Protein AF-A0A1X7VMA6-F1 (afdb_monomer_lite)

Organism: Amphimedon queenslandica (NCBI:txid400682)

Structure (mmCIF, N/CA/C/O backbone):
data_AF-A0A1X7VMA6-F1
#
_entry.id   AF-A0A1X7VMA6-F1
#
loop_
_atom_site.group_PDB
_atom_site.id
_atom_site.type_symbol
_atom_site.label_atom_id
_atom_site.label_alt_id
_atom_site.label_comp_id
_atom_site.label_asym_id
_atom_site.label_entity_id
_atom_site.label_seq_id
_atom_site.pdbx_PDB_ins_code
_atom_site.Cartn_x
_atom_site.Cartn_y
_atom_site.Cartn_z
_atom_site.occupancy
_atom_site.B_iso_or_equiv
_atom_site.auth_seq_id
_atom_site.auth_comp_id
_atom_site.auth_asym_id
_atom_site.auth_atom_id
_atom_site.pdbx_PDB_model_num
ATOM 1 N N . MET A 1 1 ? -13.581 0.724 -11.064 1.00 30.86 1 MET A N 1
ATOM 2 C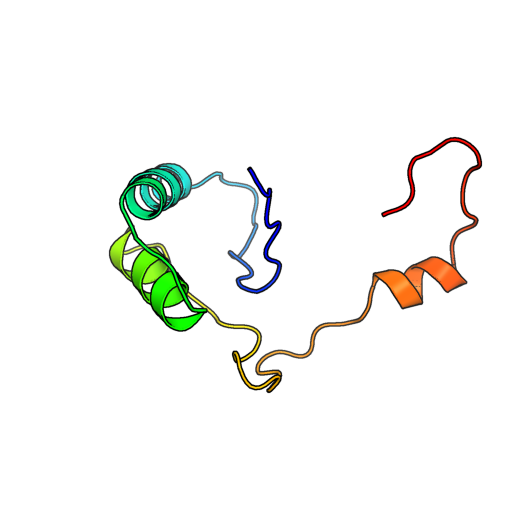 CA . MET A 1 1 ? -12.461 1.539 -10.545 1.00 30.86 1 MET A CA 1
ATOM 3 C 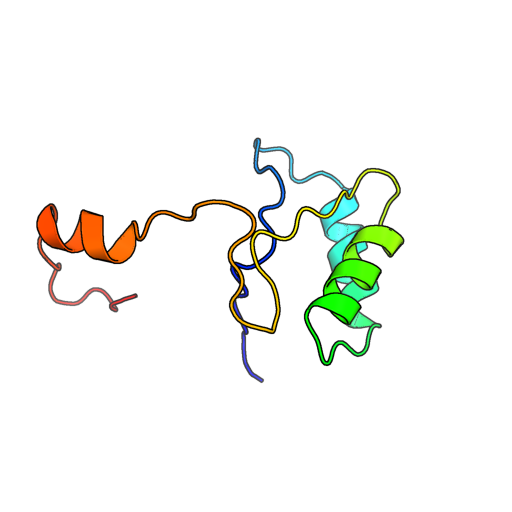C . MET A 1 1 ? -12.303 1.185 -9.067 1.00 30.86 1 MET A C 1
ATOM 5 O O . MET A 1 1 ? -12.818 1.883 -8.207 1.00 30.86 1 MET A O 1
ATOM 9 N N . CYS A 1 2 ? -11.743 0.004 -8.779 1.00 27.80 2 CYS A N 1
ATOM 10 C CA . CYS A 1 2 ? -11.638 -0.514 -7.411 1.00 27.80 2 CYS A CA 1
ATOM 11 C C . CYS A 1 2 ? -10.382 0.041 -6.743 1.00 27.80 2 CYS A C 1
ATOM 13 O O . CYS A 1 2 ? -9.267 -0.232 -7.181 1.00 27.80 2 CYS A O 1
ATOM 15 N N . LEU A 1 3 ? -10.588 0.818 -5.682 1.00 29.16 3 LEU A N 1
ATOM 16 C CA . LEU A 1 3 ? -9.577 1.146 -4.686 1.00 29.16 3 LEU A CA 1
ATOM 17 C C . LEU A 1 3 ? -9.266 -0.128 -3.894 1.00 29.16 3 LEU A C 1
ATOM 19 O O . LEU A 1 3 ? -9.932 -0.423 -2.906 1.00 29.16 3 LEU A O 1
ATOM 23 N N . PHE A 1 4 ? -8.280 -0.902 -4.340 1.00 37.75 4 PHE A N 1
ATOM 24 C CA . PHE A 1 4 ? -7.667 -1.894 -3.468 1.00 37.75 4 PHE A CA 1
ATOM 25 C C . PHE A 1 4 ? -6.711 -1.175 -2.515 1.00 37.75 4 PHE A C 1
ATOM 27 O O . PHE A 1 4 ? -5.618 -0.751 -2.889 1.00 37.75 4 PHE A O 1
ATOM 34 N N . GLN A 1 5 ? -7.160 -1.016 -1.275 1.00 33.84 5 GLN A N 1
ATOM 35 C CA . GLN A 1 5 ? -6.304 -0.742 -0.134 1.00 33.84 5 GLN A CA 1
ATOM 36 C C . GLN A 1 5 ? -5.609 -2.066 0.222 1.00 33.84 5 GLN A C 1
ATOM 38 O O . GLN A 1 5 ? -6.217 -2.921 0.857 1.00 33.84 5 GLN A O 1
ATOM 43 N N . TYR A 1 6 ? -4.381 -2.286 -0.256 1.00 43.78 6 TYR A N 1
ATOM 44 C CA . TYR A 1 6 ? -3.626 -3.506 0.050 1.00 43.78 6 TYR A CA 1
ATOM 45 C C . TYR A 1 6 ? -2.796 -3.322 1.333 1.00 43.78 6 TYR A C 1
ATOM 47 O O . TYR A 1 6 ? -1.948 -2.429 1.362 1.00 43.78 6 TYR A O 1
ATOM 55 N N . PRO A 1 7 ? -2.985 -4.159 2.374 1.00 43.97 7 PRO A N 1
ATOM 56 C CA . PRO A 1 7 ? -2.204 -4.106 3.612 1.00 43.97 7 PRO A CA 1
ATOM 57 C C . PRO A 1 7 ? -0.883 -4.904 3.558 1.00 43.97 7 PRO A C 1
ATOM 59 O O . PRO A 1 7 ? -0.205 -5.016 4.568 1.00 43.97 7 PRO A O 1
ATOM 62 N N . PHE A 1 8 ? -0.487 -5.463 2.409 1.00 41.97 8 PHE A N 1
ATOM 63 C CA . PHE A 1 8 ? 0.538 -6.522 2.347 1.00 41.97 8 PHE A CA 1
ATOM 64 C C . PHE A 1 8 ? 2.004 -6.067 2.267 1.00 41.97 8 PHE A C 1
ATOM 66 O O . PHE A 1 8 ? 2.907 -6.902 2.241 1.00 41.97 8 PHE A O 1
ATOM 73 N N . CYS A 1 9 ? 2.275 -4.763 2.254 1.00 41.97 9 CYS A N 1
ATOM 74 C CA . CYS A 1 9 ? 3.637 -4.244 2.356 1.00 41.97 9 CYS A CA 1
ATOM 75 C C . CYS A 1 9 ? 3.656 -3.124 3.387 1.00 41.97 9 CYS A C 1
ATOM 77 O O . CYS A 1 9 ? 3.171 -2.020 3.132 1.00 41.97 9 CYS A O 1
ATOM 79 N N . GLN A 1 10 ? 4.216 -3.412 4.557 1.00 43.75 10 GLN A N 1
ATOM 80 C CA . GLN A 1 10 ? 4.472 -2.394 5.558 1.00 43.75 10 GLN A CA 1
ATOM 81 C C . GLN A 1 10 ? 5.720 -1.623 5.109 1.00 43.75 10 GLN A C 1
ATOM 83 O O . GLN A 1 10 ? 6.849 -2.053 5.319 1.00 43.75 10 GLN A O 1
ATOM 88 N N . LEU A 1 11 ? 5.514 -0.506 4.405 1.00 49.44 11 LEU A N 1
ATOM 89 C CA . LEU A 1 11 ? 6.560 0.503 4.248 1.00 49.44 11 LEU A CA 1
ATOM 90 C C . LEU A 1 11 ? 6.808 1.061 5.646 1.00 49.44 11 LEU A C 1
ATOM 92 O O . LEU A 1 11 ? 5.867 1.555 6.262 1.00 49.44 11 LEU A O 1
ATOM 96 N N . ASP A 1 12 ? 8.027 0.928 6.154 1.00 50.44 12 ASP A N 1
ATOM 97 C CA . ASP A 1 12 ? 8.416 1.332 7.505 1.00 50.44 12 ASP A CA 1
ATOM 98 C C . ASP A 1 12 ? 8.092 2.827 7.730 1.00 50.44 12 ASP A C 1
ATOM 100 O O . ASP A 1 12 ? 8.824 3.738 7.335 1.00 50.44 12 ASP A O 1
ATOM 104 N N . THR A 1 13 ? 6.895 3.107 8.253 1.00 46.12 13 THR A N 1
ATOM 105 C CA . THR A 1 13 ? 6.339 4.458 8.359 1.00 46.12 13 THR A CA 1
ATOM 106 C C . THR A 1 13 ? 6.894 5.152 9.589 1.00 46.12 13 THR A C 1
ATOM 108 O O . THR A 1 13 ? 6.275 5.169 10.653 1.00 46.12 13 THR A O 1
ATOM 111 N N . LYS A 1 14 ? 8.035 5.819 9.417 1.00 42.88 14 LYS A N 1
ATOM 112 C CA . LYS A 1 14 ? 8.468 6.891 10.316 1.00 42.88 14 LYS A CA 1
ATOM 113 C C . LYS A 1 14 ? 8.503 8.222 9.564 1.00 42.88 14 LYS A C 1
ATOM 115 O O . LYS A 1 14 ? 9.555 8.720 9.203 1.00 42.88 14 LYS A O 1
ATOM 120 N N . PHE A 1 15 ? 7.308 8.766 9.312 1.00 43.28 15 PHE A N 1
ATOM 121 C CA . PHE A 1 15 ? 6.997 10.200 9.151 1.00 43.28 15 PHE A CA 1
ATOM 122 C C . PHE A 1 15 ? 7.946 11.093 8.326 1.00 43.28 15 PHE A C 1
ATOM 124 O O . PHE A 1 15 ? 8.039 12.295 8.550 1.00 43.28 15 PHE A O 1
ATOM 131 N N . SER A 1 16 ? 8.553 10.542 7.290 1.00 44.03 16 SER A N 1
ATOM 132 C CA . SER A 1 16 ? 9.005 11.292 6.132 1.00 44.03 16 SER A CA 1
ATOM 133 C C . SER A 1 16 ? 8.287 10.644 4.964 1.00 44.03 16 SER A C 1
ATOM 135 O O . SER A 1 16 ? 8.403 9.439 4.743 1.00 44.03 16 SER A O 1
ATOM 137 N N . GLN A 1 17 ? 7.451 11.397 4.251 1.00 48.38 17 GLN A N 1
ATOM 138 C CA . GLN A 1 17 ? 7.082 10.990 2.901 1.00 48.38 17 GLN A CA 1
ATOM 139 C C . GLN A 1 17 ? 8.365 11.092 2.082 1.00 48.38 17 GLN A C 1
ATOM 141 O O . GLN A 1 17 ? 8.608 12.097 1.421 1.00 48.38 17 GLN A O 1
ATOM 146 N N . GLU A 1 18 ? 9.213 10.072 2.205 1.00 56.00 18 GLU A N 1
ATOM 147 C CA . GLU A 1 18 ? 10.422 9.910 1.426 1.00 56.00 18 GLU A CA 1
ATOM 148 C C . GLU A 1 18 ? 10.012 10.147 -0.026 1.00 56.00 18 GLU A C 1
ATOM 150 O O . GLU A 1 18 ? 9.094 9.493 -0.526 1.00 56.00 18 GLU A O 1
ATOM 155 N N . TRP A 1 19 ? 10.643 11.112 -0.694 1.00 61.34 19 TRP A N 1
ATOM 156 C CA . TRP A 1 19 ? 10.516 11.422 -2.126 1.00 61.34 19 TRP A CA 1
ATOM 157 C C . TRP A 1 19 ? 10.207 10.187 -3.001 1.00 61.34 19 TRP A C 1
ATOM 159 O O . TRP A 1 19 ? 9.417 10.218 -3.949 1.00 61.34 19 TRP A O 1
ATOM 169 N N . CYS A 1 20 ? 10.808 9.058 -2.638 1.00 79.62 20 CYS A N 1
ATOM 170 C CA . CYS A 1 20 ? 10.711 7.763 -3.287 1.00 79.62 20 CYS A CA 1
ATOM 171 C C . CYS A 1 20 ? 9.319 7.109 -3.250 1.00 79.62 20 CYS A C 1
ATOM 173 O O . CYS A 1 20 ? 9.049 6.245 -4.084 1.00 79.62 20 CYS A O 1
ATOM 175 N N . PHE A 1 21 ? 8.394 7.542 -2.389 1.00 82.06 21 PHE A N 1
ATOM 176 C CA . PHE A 1 21 ? 6.988 7.139 -2.485 1.00 82.06 21 PHE A CA 1
ATOM 177 C C . PHE A 1 21 ? 6.320 7.713 -3.743 1.00 82.06 21 PHE A C 1
ATOM 179 O O . PHE A 1 21 ? 5.491 7.055 -4.379 1.00 82.06 21 PHE A O 1
ATOM 186 N N . GLY A 1 22 ? 6.717 8.923 -4.155 1.00 87.12 22 GLY A N 1
ATOM 187 C CA . GLY A 1 22 ? 6.322 9.496 -5.441 1.00 87.12 22 GLY A CA 1
ATOM 188 C C . GLY A 1 22 ? 6.817 8.648 -6.615 1.00 87.12 22 GLY A C 1
ATOM 189 O O . GLY A 1 22 ? 6.045 8.357 -7.531 1.00 87.12 22 GLY A O 1
ATOM 190 N N . LEU A 1 23 ? 8.066 8.174 -6.542 1.00 89.31 23 LEU A N 1
ATOM 191 C CA . LEU A 1 23 ? 8.663 7.284 -7.545 1.00 89.31 23 LEU A CA 1
ATOM 192 C C . LEU A 1 23 ? 7.954 5.923 -7.604 1.00 89.31 23 LEU A C 1
ATOM 194 O O . LEU A 1 23 ? 7.649 5.440 -8.696 1.00 89.31 23 LEU A O 1
ATOM 198 N N . LEU A 1 24 ? 7.594 5.352 -6.449 1.00 91.50 24 LEU A N 1
ATOM 199 C CA . LEU A 1 24 ? 6.775 4.139 -6.376 1.00 91.50 24 LEU A CA 1
ATOM 200 C C . LEU A 1 24 ? 5.432 4.328 -7.082 1.00 91.50 24 LEU A C 1
ATOM 202 O O . LEU A 1 24 ? 5.085 3.552 -7.971 1.00 91.50 24 LEU A O 1
ATOM 206 N N . LYS A 1 25 ? 4.699 5.400 -6.758 1.00 90.31 25 LYS A N 1
ATOM 207 C CA . LYS A 1 25 ? 3.426 5.722 -7.423 1.00 90.31 25 LYS A CA 1
ATOM 208 C C . LYS A 1 25 ? 3.589 5.897 -8.932 1.00 90.31 25 LYS A C 1
ATOM 210 O O . LYS A 1 25 ? 2.734 5.446 -9.693 1.00 90.31 25 LYS A O 1
ATOM 215 N N . GLN A 1 26 ? 4.656 6.561 -9.374 1.00 91.88 26 GLN A N 1
ATOM 216 C CA . GLN A 1 26 ? 4.932 6.777 -10.793 1.00 91.88 26 GLN A CA 1
ATOM 217 C C . GLN A 1 26 ? 5.196 5.459 -11.529 1.00 91.88 26 GLN A C 1
ATOM 219 O O . GLN A 1 26 ? 4.651 5.256 -12.616 1.00 91.88 26 GLN A O 1
ATOM 224 N N . LYS A 1 27 ? 6.007 4.569 -10.943 1.00 91.56 27 LYS A N 1
ATOM 225 C CA . LYS A 1 27 ? 6.320 3.252 -11.507 1.00 91.56 27 LYS A CA 1
ATOM 226 C C . LYS A 1 27 ? 5.076 2.365 -11.542 1.00 91.56 27 LYS A C 1
ATOM 228 O O . LYS A 1 27 ? 4.758 1.813 -12.591 1.00 91.56 27 LYS A O 1
ATOM 233 N N . PHE A 1 28 ? 4.322 2.325 -10.444 1.00 93.38 28 PHE A N 1
ATOM 234 C CA . PHE A 1 28 ? 3.099 1.534 -10.321 1.00 93.38 28 PHE A CA 1
ATOM 235 C C . PHE A 1 28 ? 2.036 1.913 -11.360 1.00 93.38 28 PHE A C 1
ATOM 237 O O . PHE A 1 28 ? 1.452 1.035 -11.980 1.00 93.38 28 PHE A O 1
ATOM 244 N N . ARG A 1 29 ? 1.829 3.209 -11.644 1.00 93.94 29 ARG A N 1
ATOM 245 C CA . ARG A 1 29 ? 0.868 3.660 -12.677 1.00 93.94 29 ARG A CA 1
ATOM 246 C C . ARG A 1 29 ? 1.160 3.135 -14.087 1.00 93.94 29 ARG A C 1
ATOM 248 O O . ARG A 1 29 ? 0.270 3.177 -14.929 1.00 93.94 29 ARG A O 1
ATOM 255 N N . LYS A 1 30 ? 2.399 2.724 -14.357 1.00 94.00 30 LYS A N 1
ATOM 256 C CA . LYS A 1 30 ? 2.848 2.207 -15.656 1.00 94.00 30 LYS A CA 1
ATOM 257 C C . LYS A 1 30 ? 3.050 0.690 -15.648 1.00 94.00 30 LYS A C 1
ATOM 259 O O . LYS A 1 30 ? 3.417 0.138 -16.679 1.00 94.00 30 LYS A O 1
ATOM 264 N N . ALA A 1 31 ? 2.861 0.039 -14.504 1.00 92.75 31 ALA A N 1
ATOM 265 C CA . ALA A 1 31 ? 3.036 -1.393 -14.349 1.00 92.75 31 ALA A CA 1
ATOM 266 C C . ALA A 1 31 ? 1.689 -2.109 -14.473 1.00 92.75 31 ALA A C 1
ATOM 268 O O . ALA A 1 31 ? 0.658 -1.608 -14.023 1.00 92.75 31 ALA A O 1
ATOM 269 N N . VAL A 1 32 ? 1.714 -3.301 -15.060 1.00 92.88 32 VAL A N 1
ATOM 270 C CA . VAL A 1 32 ? 0.617 -4.257 -14.942 1.00 92.88 32 VAL A CA 1
ATOM 271 C C . VAL A 1 32 ? 0.961 -5.162 -13.765 1.00 92.88 32 VAL A C 1
ATOM 273 O O . VAL A 1 32 ? 2.033 -5.755 -13.746 1.00 92.88 32 VAL A O 1
ATOM 276 N N . VAL A 1 33 ? 0.085 -5.209 -12.764 1.00 92.00 33 VAL A N 1
ATOM 277 C CA . VAL A 1 33 ? 0.293 -5.961 -11.521 1.00 92.00 33 VAL A CA 1
ATOM 278 C C . VAL A 1 33 ? -0.852 -6.956 -11.391 1.00 92.00 33 VAL A C 1
ATOM 280 O O . VAL A 1 33 ? -1.999 -6.548 -11.200 1.00 92.00 33 VAL A O 1
ATOM 283 N N . HIS A 1 34 ? -0.553 -8.245 -11.536 1.00 93.19 34 HIS A N 1
ATOM 284 C CA . HIS A 1 34 ? -1.522 -9.338 -11.419 1.00 93.19 34 HIS A CA 1
ATOM 285 C C . HIS A 1 34 ? -1.373 -10.117 -10.111 1.00 93.19 34 HIS A C 1
ATOM 287 O O . HIS A 1 34 ? -2.303 -10.809 -9.700 1.00 93.19 34 HIS A O 1
ATOM 293 N N . SER A 1 35 ? -0.220 -9.996 -9.457 1.00 89.50 35 SER A N 1
ATOM 294 C CA . SER A 1 35 ? 0.145 -10.754 -8.267 1.00 89.50 35 SER A CA 1
ATOM 295 C C . SER A 1 35 ? 0.901 -9.902 -7.245 1.00 89.50 35 SER A C 1
ATOM 297 O O . SER A 1 35 ? 1.315 -8.771 -7.518 1.00 89.50 35 SER A O 1
ATOM 299 N N . LEU A 1 36 ? 1.087 -10.467 -6.049 1.00 88.38 36 LEU A N 1
ATOM 300 C CA . LEU A 1 36 ? 1.936 -9.869 -5.023 1.00 88.38 36 LEU A CA 1
ATOM 301 C C . LEU A 1 36 ? 3.397 -9.801 -5.490 1.00 88.38 36 LEU A C 1
ATOM 303 O O . LEU A 1 36 ? 4.055 -8.796 -5.246 1.00 88.38 36 LEU A O 1
ATOM 307 N N . ASP A 1 37 ? 3.871 -10.809 -6.223 1.00 89.50 37 ASP A N 1
ATOM 308 C CA . ASP A 1 37 ? 5.227 -10.842 -6.779 1.00 89.50 37 ASP A CA 1
ATOM 309 C C . ASP A 1 37 ? 5.458 -9.723 -7.802 1.00 89.50 37 ASP A C 1
ATOM 311 O O . ASP A 1 37 ? 6.491 -9.052 -7.769 1.00 89.50 37 ASP A O 1
ATOM 315 N N . ASP A 1 38 ? 4.470 -9.434 -8.656 1.00 91.44 38 ASP A N 1
ATOM 316 C CA . ASP A 1 38 ? 4.546 -8.286 -9.570 1.00 91.44 38 ASP A CA 1
ATOM 317 C C . ASP A 1 38 ? 4.649 -6.971 -8.789 1.00 91.44 38 ASP A C 1
ATOM 319 O O . ASP A 1 38 ? 5.384 -6.055 -9.165 1.00 91.44 38 ASP A O 1
ATOM 323 N N . PHE A 1 39 ? 3.921 -6.862 -7.674 1.00 91.12 39 PHE A N 1
ATOM 324 C CA . PHE A 1 39 ? 3.973 -5.676 -6.829 1.00 91.12 39 PHE A CA 1
ATOM 325 C C . PHE A 1 39 ? 5.322 -5.536 -6.116 1.00 91.12 39 PHE A C 1
ATOM 327 O O . PHE A 1 39 ? 5.874 -4.435 -6.073 1.00 91.12 39 PHE A O 1
ATOM 334 N N . ILE A 1 40 ? 5.882 -6.643 -5.621 1.00 90.69 40 ILE A N 1
ATOM 335 C CA . ILE A 1 40 ? 7.229 -6.710 -5.045 1.00 90.69 40 ILE A CA 1
ATOM 336 C C . ILE A 1 40 ? 8.248 -6.163 -6.052 1.00 90.69 40 ILE A C 1
ATOM 338 O O . ILE A 1 40 ? 9.008 -5.251 -5.719 1.00 90.69 40 ILE A O 1
ATOM 342 N N . GLN A 1 41 ? 8.189 -6.612 -7.310 1.00 92.62 41 GLN A N 1
ATOM 343 C CA . GLN A 1 41 ? 9.066 -6.104 -8.369 1.00 92.62 41 GLN A CA 1
ATOM 344 C C . GLN A 1 41 ? 8.891 -4.601 -8.607 1.00 92.62 41 GLN A C 1
ATOM 346 O O . GLN A 1 41 ? 9.873 -3.881 -8.795 1.00 92.62 41 GLN A O 1
ATOM 351 N N . VAL A 1 42 ? 7.657 -4.089 -8.581 1.00 93.56 42 VAL A N 1
ATOM 352 C CA . VAL A 1 42 ? 7.406 -2.647 -8.725 1.00 93.56 42 VAL A CA 1
ATOM 353 C C . VAL A 1 42 ? 8.044 -1.851 -7.585 1.00 93.56 42 VAL A C 1
ATOM 355 O O . VAL A 1 42 ? 8.613 -0.787 -7.841 1.00 93.56 42 VAL A O 1
ATOM 358 N N . VAL A 1 43 ? 7.979 -2.351 -6.348 1.00 90.75 43 VAL A N 1
ATOM 359 C CA . VAL A 1 43 ? 8.611 -1.710 -5.186 1.00 90.75 43 VAL A CA 1
ATOM 360 C C . VAL A 1 43 ? 10.128 -1.694 -5.343 1.00 90.75 43 VAL A C 1
ATOM 362 O O . VAL A 1 43 ? 10.719 -0.615 -5.292 1.00 90.75 43 VAL A O 1
ATOM 365 N N . GLU A 1 44 ? 10.749 -2.836 -5.627 1.00 91.00 44 GLU A N 1
ATOM 366 C CA . GLU A 1 44 ? 12.206 -2.938 -5.778 1.00 91.00 44 GLU A CA 1
ATOM 367 C C . GLU A 1 44 ? 12.749 -2.088 -6.935 1.00 91.00 44 GLU A C 1
ATOM 369 O O . GLU A 1 44 ? 13.810 -1.475 -6.827 1.00 91.00 44 GLU A O 1
ATOM 374 N N . GLN A 1 45 ? 12.004 -1.989 -8.038 1.00 92.38 45 GLN A N 1
ATOM 375 C CA . GLN A 1 45 ? 12.413 -1.219 -9.217 1.00 92.38 45 GLN A CA 1
ATOM 376 C C . GLN A 1 45 ? 12.078 0.275 -9.136 1.00 92.38 45 GLN A C 1
ATOM 378 O O . GLN A 1 45 ? 12.382 1.025 -10.070 1.00 92.38 45 GLN A O 1
ATOM 383 N N . SER A 1 46 ? 11.395 0.723 -8.081 1.00 89.88 46 SER A N 1
ATOM 384 C CA . SER A 1 46 ? 10.953 2.116 -7.970 1.00 89.88 46 SER A CA 1
ATOM 385 C C . SER A 1 46 ? 12.029 3.060 -7.435 1.00 89.88 46 SER A C 1
ATOM 387 O O . SER A 1 46 ? 12.060 4.224 -7.831 1.00 89.88 46 SER A O 1
ATOM 389 N N . SER A 1 47 ? 12.906 2.584 -6.546 1.00 87.94 47 SER A N 1
ATOM 390 C CA . SER A 1 47 ? 14.029 3.350 -5.999 1.00 87.94 47 SER A CA 1
ATOM 391 C C . SER A 1 47 ? 14.987 2.438 -5.237 1.00 87.94 47 SER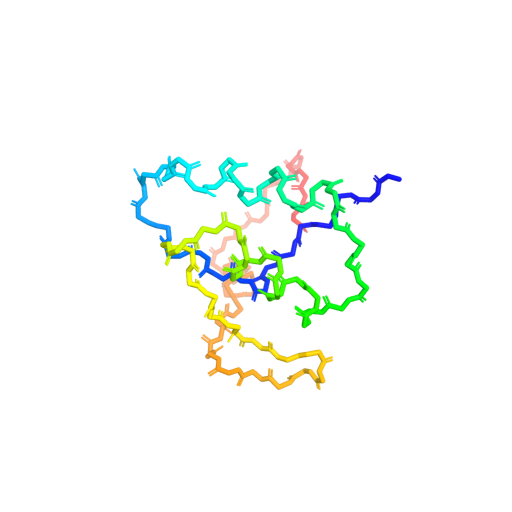 A C 1
ATOM 393 O O . SER A 1 47 ? 14.550 1.486 -4.599 1.00 87.94 47 SER A O 1
ATOM 395 N N . ALA A 1 48 ? 16.279 2.777 -5.206 1.00 86.75 48 ALA A N 1
ATOM 396 C CA . ALA A 1 48 ? 17.283 2.030 -4.442 1.00 86.75 48 ALA A CA 1
ATOM 397 C C . ALA A 1 48 ? 16.999 1.994 -2.924 1.00 86.75 48 ALA A C 1
ATOM 399 O O . ALA A 1 48 ? 17.419 1.054 -2.244 1.00 86.75 48 ALA A O 1
ATOM 400 N N . VAL A 1 49 ? 16.286 3.004 -2.404 1.00 85.19 49 VAL A N 1
ATOM 401 C CA . VAL A 1 49 ? 15.918 3.100 -0.979 1.00 85.19 49 VAL A CA 1
ATOM 402 C C . VAL A 1 49 ? 14.600 2.402 -0.645 1.00 85.19 49 VAL A C 1
ATOM 404 O O . VAL A 1 49 ? 14.335 2.148 0.525 1.00 85.19 49 VAL A O 1
ATOM 407 N N . ASN A 1 50 ? 13.779 2.064 -1.645 1.00 85.25 50 ASN A N 1
ATOM 408 C CA . ASN A 1 50 ? 12.549 1.320 -1.406 1.00 85.25 50 ASN A CA 1
ATOM 409 C C . ASN A 1 50 ? 12.919 -0.156 -1.242 1.00 85.25 50 ASN A C 1
ATOM 411 O O . ASN A 1 50 ? 13.316 -0.825 -2.195 1.00 85.25 50 ASN A O 1
ATOM 415 N N . LYS A 1 51 ? 12.824 -0.652 -0.009 1.00 83.56 51 LYS A N 1
ATOM 416 C CA . LYS A 1 51 ? 13.029 -2.062 0.321 1.00 83.56 51 LYS A CA 1
ATOM 417 C C . LYS A 1 51 ? 11.687 -2.699 0.620 1.00 83.56 51 LYS A C 1
ATOM 419 O O . LYS A 1 51 ? 10.891 -2.159 1.383 1.00 83.56 51 LYS A O 1
ATOM 424 N N . VAL A 1 52 ? 11.436 -3.828 -0.025 1.00 85.44 52 VAL A N 1
ATOM 425 C CA . VAL A 1 52 ? 10.218 -4.601 0.172 1.00 85.44 52 VAL A CA 1
ATOM 426 C C . VAL A 1 52 ? 10.423 -5.586 1.316 1.00 85.44 52 VAL A C 1
ATOM 428 O O . VAL A 1 52 ? 11.475 -6.214 1.431 1.00 85.44 52 VAL A O 1
ATOM 431 N N . HIS A 1 53 ? 9.418 -5.704 2.175 1.00 83.81 53 HIS A N 1
ATOM 432 C CA . HIS A 1 53 ? 9.366 -6.728 3.206 1.00 83.81 53 HIS A CA 1
ATOM 433 C C . HIS A 1 53 ? 7.959 -7.337 3.183 1.00 83.81 53 HIS A C 1
ATOM 435 O O . HIS A 1 53 ? 7.021 -6.724 3.705 1.00 83.81 53 HIS A O 1
ATOM 441 N N . PRO A 1 54 ? 7.762 -8.466 2.479 1.00 78.69 54 PRO A N 1
ATOM 442 C CA . PRO A 1 54 ? 6.458 -9.105 2.420 1.00 78.69 54 PRO A CA 1
ATOM 443 C C . P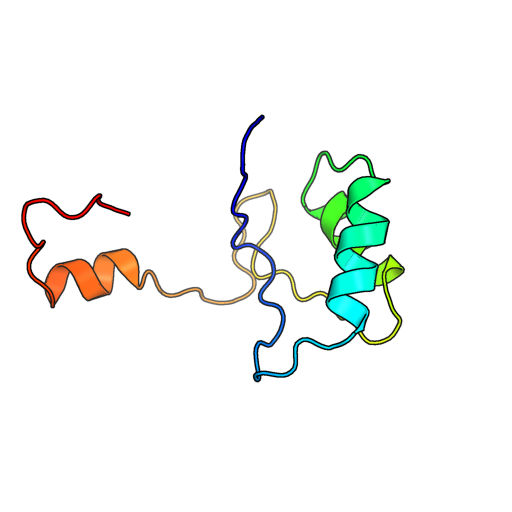RO A 1 54 ? 6.105 -9.663 3.800 1.00 78.69 54 PRO A C 1
ATOM 445 O O . PRO A 1 54 ? 6.875 -10.408 4.398 1.00 78.69 54 PRO A O 1
ATOM 448 N N . ILE A 1 55 ? 4.929 -9.296 4.307 1.00 81.50 55 ILE A N 1
ATOM 449 C CA . ILE A 1 55 ? 4.408 -9.805 5.589 1.00 81.50 55 ILE A CA 1
ATOM 450 C C . ILE A 1 55 ? 3.662 -11.135 5.422 1.00 81.50 55 ILE A C 1
ATOM 452 O O . ILE A 1 55 ? 3.397 -11.834 6.397 1.00 81.50 55 ILE A O 1
ATOM 456 N N . GLY A 1 56 ? 3.357 -11.507 4.179 1.00 81.56 56 GLY A N 1
ATOM 457 C CA . GLY A 1 56 ? 2.746 -12.776 3.830 1.00 81.56 56 GLY A CA 1
ATOM 458 C C . GLY A 1 56 ? 2.856 -13.078 2.339 1.00 81.56 56 GLY A C 1
ATOM 459 O O . GLY A 1 56 ? 3.293 -12.239 1.551 1.00 81.56 56 GLY A O 1
ATOM 460 N N . SER A 1 57 ? 2.462 -14.292 1.977 1.00 80.25 57 SER A N 1
ATOM 461 C CA . SER A 1 57 ? 2.490 -14.835 0.621 1.00 80.25 57 SER A CA 1
ATOM 462 C C . SER A 1 57 ? 1.093 -14.862 -0.002 1.00 80.25 57 SER A C 1
ATOM 464 O O . SER A 1 57 ? 0.078 -14.907 0.697 1.00 80.25 57 SER A O 1
ATOM 466 N N . SER A 1 58 ? 1.034 -14.926 -1.333 1.00 80.06 58 SER A N 1
ATOM 467 C CA . SER A 1 58 ? -0.195 -15.193 -2.095 1.00 80.06 58 SER A CA 1
ATOM 468 C C . SER A 1 58 ? -0.876 -16.511 -1.697 1.00 80.06 58 SER A C 1
ATOM 470 O O . SER A 1 58 ? -2.087 -16.646 -1.852 1.00 80.06 58 SER A O 1
ATOM 472 N N . ASN A 1 59 ? -0.120 -17.447 -1.117 1.00 81.81 59 ASN A N 1
ATOM 473 C CA . ASN A 1 59 ? -0.615 -18.738 -0.638 1.00 81.81 59 ASN A CA 1
ATOM 474 C C . ASN A 1 59 ? -1.161 -18.701 0.804 1.00 81.81 59 ASN A C 1
ATOM 476 O O . ASN A 1 59 ? -1.510 -19.744 1.351 1.00 81.81 59 ASN A O 1
ATOM 480 N N . GLY A 1 60 ? -1.219 -17.524 1.438 1.00 77.50 60 GLY A N 1
ATOM 481 C CA . GLY A 1 60 ? -1.712 -17.361 2.811 1.00 77.50 60 GLY A CA 1
ATOM 482 C C . GLY A 1 60 ? -0.682 -17.662 3.903 1.00 77.50 60 GLY A C 1
ATOM 483 O O . GLY A 1 60 ? -1.023 -17.630 5.082 1.00 77.50 60 GLY A O 1
ATOM 484 N N . GLU A 1 61 ? 0.572 -17.930 3.535 1.00 82.88 61 GLU A N 1
ATOM 485 C CA . GLU A 1 61 ? 1.677 -18.027 4.491 1.00 82.88 61 GLU A CA 1
ATOM 486 C C . GLU A 1 61 ? 1.948 -16.655 5.111 1.00 82.88 61 GLU A C 1
ATOM 488 O O . GLU A 1 61 ? 2.051 -15.656 4.397 1.00 82.88 61 GLU A O 1
ATOM 493 N N . LEU A 1 62 ? 2.061 -16.607 6.436 1.00 77.94 62 LEU A N 1
ATOM 494 C CA . LEU A 1 62 ? 2.370 -15.394 7.180 1.00 77.94 62 LEU A CA 1
ATOM 495 C C . LEU A 1 62 ? 3.870 -15.386 7.497 1.00 77.94 62 LEU A C 1
ATOM 497 O O . LEU A 1 62 ? 4.358 -16.274 8.190 1.00 77.94 62 LEU A O 1
ATOM 501 N N . ILE A 1 63 ? 4.596 -14.397 6.981 1.00 79.62 63 ILE A N 1
ATOM 502 C CA . ILE A 1 63 ? 6.050 -14.259 7.183 1.00 79.62 63 ILE A CA 1
ATOM 503 C C . ILE A 1 63 ? 6.324 -13.439 8.449 1.00 79.62 63 ILE A C 1
ATOM 505 O O . ILE A 1 63 ? 7.279 -13.700 9.178 1.00 79.62 63 ILE A O 1
ATOM 509 N N . VAL A 1 64 ? 5.461 -12.459 8.726 1.00 77.44 64 VAL A N 1
ATOM 510 C CA . VAL A 1 64 ? 5.522 -11.610 9.917 1.00 77.44 64 VAL A CA 1
ATOM 511 C C . VAL A 1 64 ? 4.193 -11.709 10.651 1.00 77.44 64 VAL A C 1
ATOM 513 O O . VAL A 1 64 ? 3.140 -11.451 10.063 1.00 77.44 64 VAL A O 1
ATOM 516 N N . GLU A 1 65 ? 4.235 -12.059 11.940 1.00 78.25 65 GLU A N 1
ATOM 517 C CA . GLU A 1 65 ? 3.045 -12.092 12.794 1.00 78.25 65 GLU A CA 1
ATOM 518 C C . GLU A 1 65 ? 2.321 -10.744 12.755 1.00 78.25 65 GLU A C 1
ATOM 520 O O . GLU A 1 65 ? 2.822 -9.713 13.203 1.00 78.25 65 GLU A O 1
ATOM 525 N N . THR A 1 66 ? 1.119 -10.761 12.184 1.00 75.06 66 THR A N 1
ATOM 526 C CA . THR A 1 66 ? 0.250 -9.595 12.085 1.00 75.06 66 THR A CA 1
ATOM 527 C C . THR A 1 66 ? -0.860 -9.774 13.105 1.00 75.06 66 THR A C 1
ATOM 529 O O . THR A 1 66 ? -1.628 -10.732 13.036 1.00 75.06 66 THR A O 1
ATOM 532 N N . LEU A 1 67 ? -0.939 -8.872 14.079 1.00 82.00 67 LEU A N 1
ATOM 533 C CA . LEU A 1 67 ? -2.001 -8.913 15.078 1.00 82.00 67 LEU A CA 1
ATOM 534 C C . LEU A 1 67 ? -3.307 -8.406 14.461 1.00 82.00 67 LEU A C 1
ATOM 536 O O . LEU A 1 67 ? -3.330 -7.357 13.812 1.00 82.00 67 LEU A O 1
ATOM 540 N N . ASP A 1 68 ? -4.404 -9.126 14.700 1.00 80.94 68 ASP A N 1
ATOM 541 C CA . ASP A 1 68 ? -5.747 -8.676 14.329 1.00 80.94 68 ASP A CA 1
ATOM 542 C C . ASP A 1 68 ? -6.218 -7.574 15.289 1.00 80.94 68 ASP A C 1
ATOM 544 O O . ASP A 1 68 ? -7.003 -7.775 16.223 1.00 80.94 68 ASP A O 1
ATOM 548 N N . TRP A 1 69 ? -5.694 -6.374 15.049 1.00 83.94 69 TRP A N 1
ATOM 549 C CA . TRP A 1 69 ? -6.042 -5.175 15.796 1.00 83.94 69 TRP A CA 1
ATOM 550 C C . TRP A 1 69 ? -7.532 -4.856 15.702 1.00 83.94 69 TRP A C 1
ATOM 552 O O . TRP A 1 69 ? -8.100 -4.345 16.664 1.00 83.94 69 TRP A O 1
ATOM 562 N N . SER A 1 70 ? -8.182 -5.170 14.579 1.00 80.31 70 SER A N 1
ATOM 563 C CA . SER A 1 70 ? -9.610 -4.922 14.392 1.00 80.31 70 SER A CA 1
ATOM 564 C C . SER A 1 70 ? -10.442 -5.734 15.380 1.00 80.31 70 SER A C 1
ATOM 566 O O . SER A 1 70 ? -11.268 -5.156 16.092 1.00 80.31 70 SER A O 1
ATOM 568 N N . SER A 1 71 ? -10.186 -7.040 15.486 1.00 85.19 71 SER A N 1
ATOM 569 C CA . SER A 1 71 ? -10.856 -7.894 16.471 1.00 85.19 71 SER A CA 1
ATOM 570 C C . SER A 1 71 ? -10.499 -7.500 17.900 1.00 85.19 71 SER A C 1
ATOM 572 O O . SER A 1 71 ? -11.392 -7.376 18.738 1.00 85.19 71 SER A O 1
ATOM 574 N N . TYR A 1 72 ? -9.220 -7.226 18.180 1.00 85.81 72 TYR A N 1
ATOM 575 C CA . TYR A 1 72 ? -8.787 -6.782 19.506 1.00 85.81 72 TYR A CA 1
ATOM 576 C C . TYR A 1 72 ? -9.525 -5.510 19.950 1.00 85.81 72 TYR A C 1
ATOM 578 O O . TYR A 1 72 ? -10.128 -5.473 21.023 1.00 85.81 72 TYR A O 1
ATOM 586 N N . PHE A 1 73 ? -9.569 -4.480 19.106 1.00 84.88 73 PHE A N 1
ATOM 587 C CA . PHE A 1 73 ? -10.207 -3.208 19.437 1.00 84.88 73 PHE A CA 1
ATOM 588 C C . PHE A 1 73 ? -11.733 -3.270 19.462 1.00 84.88 73 PHE A C 1
ATOM 590 O O . PHE A 1 73 ? -12.350 -2.499 20.201 1.00 84.88 73 PHE A O 1
ATOM 597 N N . ALA A 1 74 ? -12.351 -4.211 18.747 1.00 84.69 74 ALA A N 1
ATOM 598 C CA . ALA A 1 74 ? -13.782 -4.470 18.873 1.00 84.69 74 ALA A CA 1
ATOM 599 C C . ALA A 1 74 ? -14.176 -4.930 20.291 1.00 84.69 74 ALA A C 1
ATOM 601 O O . ALA A 1 74 ? -15.308 -4.690 20.707 1.00 84.69 74 ALA A O 1
ATOM 602 N N . THR A 1 75 ? -13.253 -5.537 21.052 1.00 85.94 75 THR A N 1
ATOM 603 C CA . THR A 1 75 ? -13.496 -5.901 22.462 1.00 85.94 75 THR A CA 1
ATOM 604 C C . THR A 1 75 ? -13.408 -4.709 23.417 1.00 85.94 75 THR A C 1
ATOM 606 O O . THR A 1 75 ? -14.064 -4.704 24.458 1.00 85.94 75 THR A O 1
ATOM 609 N N . LEU A 1 76 ? -12.621 -3.687 23.067 1.00 88.25 76 LEU A N 1
ATOM 610 C CA . LEU A 1 76 ? -12.321 -2.552 23.944 1.00 88.25 76 LEU A CA 1
ATOM 611 C C . LEU A 1 76 ? -13.218 -1.337 23.683 1.00 88.25 76 LEU A C 1
ATOM 613 O O . LEU A 1 76 ? -13.526 -0.584 24.608 1.00 88.25 76 LEU A O 1
ATOM 617 N N . PHE A 1 77 ? -13.648 -1.130 22.436 1.00 83.50 77 PHE A N 1
ATOM 618 C CA . PHE A 1 77 ? -14.385 0.064 22.029 1.00 83.50 77 PHE A CA 1
ATOM 619 C C . PHE A 1 77 ? -15.833 -0.230 21.640 1.00 83.50 77 PHE A C 1
ATOM 621 O O . PHE A 1 77 ? -16.164 -1.246 21.036 1.00 83.50 77 PHE A O 1
ATOM 628 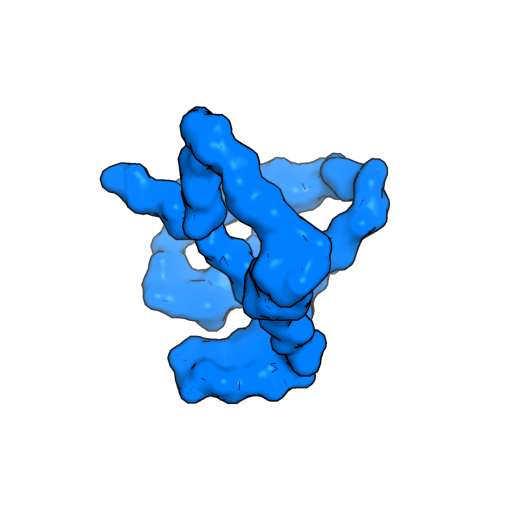N N . LYS A 1 78 ? -16.721 0.727 21.932 1.00 81.06 78 LYS A N 1
ATOM 629 C CA . LYS A 1 78 ? -18.118 0.689 21.486 1.00 81.06 78 LYS A CA 1
ATOM 630 C C . LYS A 1 78 ? -18.244 1.345 20.117 1.00 81.06 78 LYS A C 1
ATOM 632 O O . LYS A 1 78 ? -17.753 2.451 19.900 1.00 81.06 78 LYS A O 1
ATOM 637 N N . LYS A 1 79 ? -18.971 0.695 19.208 1.00 75.88 79 LYS A N 1
ATOM 638 C CA . LYS A 1 79 ? -19.281 1.257 17.890 1.00 75.88 79 LYS A CA 1
ATOM 639 C C . LYS A 1 79 ? -20.144 2.514 18.046 1.00 75.88 79 LYS A C 1
ATOM 641 O O . LYS A 1 79 ? -21.235 2.457 18.613 1.00 75.88 79 LYS A O 1
ATOM 646 N N . ILE A 1 80 ? -19.667 3.642 17.528 1.00 80.88 80 ILE A N 1
ATOM 647 C CA . ILE A 1 80 ? -20.423 4.899 17.516 1.00 80.88 80 ILE A CA 1
ATOM 648 C C . ILE A 1 80 ? -21.450 4.827 16.381 1.00 80.88 80 ILE A C 1
ATOM 650 O O . ILE A 1 80 ? -21.099 4.610 15.220 1.00 80.88 80 ILE A O 1
ATOM 654 N N . LYS A 1 81 ? -22.737 4.988 16.710 1.00 80.81 81 LYS A N 1
ATOM 655 C CA . LYS A 1 81 ? -23.813 5.013 15.708 1.00 80.81 81 LYS A CA 1
ATOM 656 C C . LYS A 1 81 ? -23.611 6.198 14.755 1.00 80.81 81 LYS A C 1
ATOM 658 O O . LYS A 1 81 ? -23.336 7.303 15.203 1.00 80.81 81 LYS A O 1
ATOM 663 N N . GLY A 1 82 ? -23.780 5.970 13.454 1.00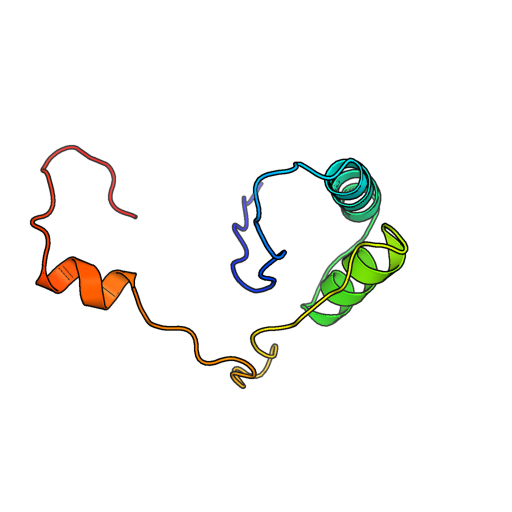 78.69 82 GLY A N 1
ATOM 664 C CA . GLY A 1 82 ? -23.703 7.020 12.429 1.00 78.69 82 GLY A CA 1
ATOM 665 C C . GLY A 1 82 ? -22.312 7.257 11.832 1.00 78.69 82 GLY A C 1
ATOM 666 O O . GLY A 1 82 ? -22.207 7.968 10.838 1.00 78.69 82 GLY A O 1
ATOM 667 N N . ILE A 1 83 ? -21.261 6.622 12.361 1.00 77.88 83 ILE A N 1
ATOM 668 C CA . ILE A 1 83 ? -19.952 6.569 11.700 1.00 77.88 83 ILE A CA 1
ATOM 669 C C . ILE A 1 83 ? -19.923 5.320 10.814 1.00 77.88 83 ILE A C 1
ATOM 671 O O . ILE A 1 83 ? -20.292 4.229 11.263 1.00 77.88 83 ILE A O 1
ATOM 675 N N . LYS A 1 84 ? -19.525 5.472 9.542 1.00 65.56 84 LYS A N 1
ATOM 676 C CA . LYS A 1 84 ? -19.338 4.329 8.636 1.00 65.56 84 LYS A CA 1
ATOM 677 C C . LYS A 1 84 ? -18.370 3.342 9.292 1.00 65.56 84 LYS A C 1
ATOM 679 O O . LYS A 1 84 ? -17.297 3.737 9.735 1.00 65.56 84 LYS A O 1
ATOM 684 N N . GLY A 1 85 ? -18.787 2.080 9.384 1.00 61.62 85 GLY A N 1
ATOM 685 C CA . GLY A 1 85 ? -17.904 1.012 9.839 1.00 61.62 85 GLY A CA 1
ATOM 686 C C . GLY A 1 85 ? -16.719 0.851 8.891 1.00 61.62 85 GLY A C 1
ATOM 687 O O . GLY A 1 85 ? -16.836 1.190 7.711 1.00 61.62 85 GLY A O 1
ATOM 688 N N . PHE A 1 86 ? -15.616 0.363 9.449 1.00 53.03 86 PHE A N 1
ATOM 689 C CA . PHE A 1 86 ? -14.483 -0.150 8.688 1.00 53.03 86 PHE A CA 1
ATOM 690 C C . PHE A 1 86 ? -14.884 -1.411 7.923 1.00 53.03 86 PHE A C 1
ATOM 692 O O . PHE A 1 86 ? -15.703 -2.183 8.481 1.00 53.03 86 PHE A O 1
#

Foldseek 3Di:
DDDPPDPFWPPPDDPDPPPLVVLLVVQVVVFDDPAPVSSQVSQVVSDVPRHTDTQAHPVGGGPNDDDPVVVVVVVVDDDDPPDDDD

pLDDT: mean 75.28, std 18.86, range [27.8, 94.0]

Sequence (86 aa):
MCLFQYPFCQLDTKFSQEWCFGLLKQKFRKAVVHSLDDFIQVVEQSSAVNKVHPIGSSNGELIVETLDWSSYFATLFKKIKGIKGF

Radius of gyration: 16.02 Å; chains: 1; bounding box: 41×30×40 Å

Secondary structure (DSSP, 8-state):
-------SB----SS---THHHHHHHHHTT----SHHHHHHHHHTT-TT----BSB-TTS-BSS----HHHHHHHHSPPPTTSPP-